Protein AF-A0A0B1Z2U7-F1 (afdb_monomer_lite)

Organism: NCBI:txid104087

Sequence (88 aa):
MLAPKDL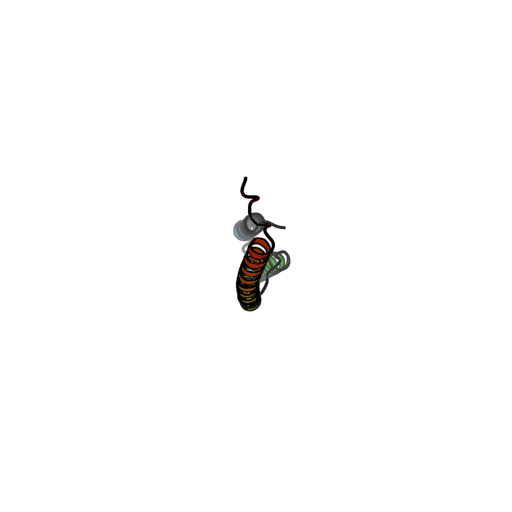LDALSGHASRLLSGDTPLPRNEIESQFKALLQSGFSKLDLVSREEFDSQMVVLARTRARLESLEAKVAELEERLAPAPAQD

Foldseek 3Di:
DDDPVNLVVVLVVVVCCQVPDPDVDPPVVVVVVSVVSVVVSVVPDPDDDPVVVVVVVVVVVVVVVVVVVVVVVVVVVVVVPDPDPPDD

Secondary structure (DSSP, 8-state):
---HHHHHHHHHHHHHHHHS-SS---HHHHHHHHHHHHHHHHHTS----HHHHHHHHHHHHHHHHHHHHHHHHHHHHHHHHSPPP---

pLDDT: mean 83.57, std 12.63, range [44.84, 98.62]

Radius of gyration: 27.98 Å; chains: 1; bounding box: 50×25×83 Å

Structure (mmCIF, N/CA/C/O backbone):
data_AF-A0A0B1Z2U7-F1
#
_entry.id   AF-A0A0B1Z2U7-F1
#
loop_
_atom_site.group_PDB
_atom_site.id
_atom_site.type_symbol
_atom_site.label_atom_id
_atom_site.label_alt_id
_atom_site.label_comp_id
_atom_site.label_asym_id
_atom_site.label_entity_id
_atom_site.label_seq_id
_atom_site.pdbx_PDB_ins_code
_atom_site.Cartn_x
_atom_site.Cartn_y
_atom_site.Cartn_z
_atom_site.occupancy
_atom_site.B_iso_or_equiv
_atom_site.auth_seq_id
_atom_site.auth_comp_id
_atom_site.auth_asym_id
_atom_site.auth_atom_id
_atom_site.pdbx_PDB_model_num
ATOM 1 N N . MET A 1 1 ? 11.36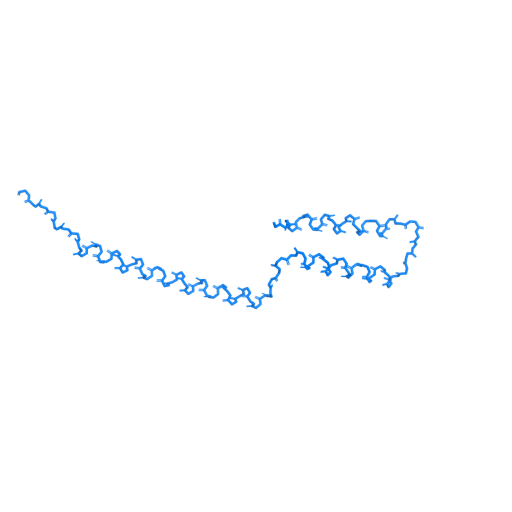5 9.890 -2.868 1.00 55.84 1 MET A N 1
ATOM 2 C CA . MET A 1 1 ? 10.516 9.175 -3.840 1.00 55.84 1 MET A CA 1
ATOM 3 C C . MET A 1 1 ? 10.512 9.977 -5.120 1.00 55.84 1 MET A C 1
ATOM 5 O O . MET A 1 1 ? 10.236 11.168 -5.053 1.00 55.84 1 MET A O 1
ATOM 9 N N . LEU A 1 2 ? 10.894 9.370 -6.243 1.00 57.44 2 LEU A N 1
ATOM 10 C CA . LEU A 1 2 ? 10.773 10.030 -7.541 1.00 57.44 2 LEU A CA 1
ATOM 11 C C . LEU A 1 2 ? 9.280 10.121 -7.870 1.00 57.44 2 LEU A C 1
ATOM 13 O O . LEU A 1 2 ? 8.590 9.100 -7.831 1.00 57.44 2 LEU A O 1
ATOM 17 N N . ALA A 1 3 ? 8.764 11.317 -8.149 1.00 72.19 3 ALA A N 1
ATOM 18 C CA . ALA A 1 3 ? 7.378 11.429 -8.570 1.00 72.19 3 ALA A CA 1
ATOM 19 C C . ALA A 1 3 ? 7.237 10.793 -9.967 1.00 72.19 3 ALA A C 1
ATOM 21 O O . ALA A 1 3 ? 8.116 10.983 -10.812 1.00 72.19 3 ALA A O 1
ATOM 22 N N . PRO A 1 4 ? 6.129 10.088 -10.266 1.00 71.75 4 PRO A N 1
ATOM 23 C CA . PRO A 1 4 ? 5.897 9.507 -11.592 1.00 71.75 4 PRO A CA 1
ATOM 24 C C . PRO A 1 4 ? 6.035 10.526 -12.734 1.00 71.75 4 PRO A C 1
ATOM 26 O O . PRO A 1 4 ? 6.420 10.175 -13.845 1.00 71.75 4 PRO A O 1
ATOM 29 N N . LYS A 1 5 ? 5.758 11.802 -12.442 1.00 75.69 5 LYS A N 1
ATOM 30 C CA . LYS A 1 5 ? 5.855 12.918 -13.383 1.00 75.69 5 LYS A CA 1
ATOM 31 C C . LYS A 1 5 ? 7.298 13.236 -13.794 1.00 75.69 5 LYS A C 1
ATOM 33 O O . LYS A 1 5 ? 7.560 13.353 -14.984 1.00 75.69 5 LYS A O 1
ATOM 38 N N . ASP A 1 6 ? 8.234 13.254 -12.847 1.00 79.31 6 ASP A N 1
ATOM 39 C CA . ASP A 1 6 ? 9.648 13.549 -13.122 1.00 79.31 6 ASP A CA 1
ATOM 40 C C . ASP A 1 6 ? 10.282 12.485 -14.036 1.00 79.31 6 ASP A C 1
ATOM 42 O O . ASP A 1 6 ? 11.142 12.775 -14.868 1.00 79.31 6 ASP A O 1
ATOM 46 N N . LEU A 1 7 ? 9.824 11.233 -13.912 1.00 75.69 7 LEU A N 1
ATOM 47 C CA . LEU A 1 7 ? 10.242 10.125 -14.768 1.00 75.69 7 LEU A CA 1
ATOM 48 C C . LEU A 1 7 ? 9.694 10.261 -16.195 1.00 75.69 7 LEU A C 1
ATOM 50 O O . LEU A 1 7 ? 10.433 10.045 -17.156 1.00 75.69 7 LEU A O 1
ATOM 54 N N . LEU A 1 8 ? 8.421 10.639 -16.341 1.00 81.00 8 LEU A N 1
ATOM 55 C CA . LEU A 1 8 ? 7.802 10.883 -17.647 1.00 81.00 8 LEU A CA 1
ATOM 56 C C . LEU A 1 8 ? 8.476 12.048 -18.379 1.00 81.00 8 LEU A C 1
ATOM 58 O O . LEU A 1 8 ? 8.758 11.939 -19.573 1.00 81.00 8 LEU A O 1
ATOM 62 N N . ASP A 1 9 ? 8.808 13.117 -17.657 1.00 82.44 9 ASP A N 1
ATOM 63 C CA . ASP A 1 9 ? 9.498 14.279 -18.214 1.00 82.44 9 ASP A CA 1
ATOM 64 C C . ASP A 1 9 ? 10.931 13.919 -18.659 1.00 82.44 9 ASP A C 1
ATOM 66 O O . ASP A 1 9 ? 11.359 14.274 -19.762 1.00 82.44 9 ASP A O 1
ATOM 70 N N . ALA A 1 10 ? 11.658 13.118 -17.869 1.00 79.00 10 ALA A N 1
ATOM 71 C CA . ALA A 1 10 ? 12.993 12.629 -18.228 1.00 79.00 10 ALA A CA 1
ATOM 72 C C . ALA A 1 10 ? 12.992 11.658 -19.427 1.00 79.00 10 ALA A C 1
ATOM 74 O O . ALA A 1 10 ? 13.922 11.686 -20.246 1.00 79.00 10 ALA A O 1
ATOM 75 N N . LEU A 1 11 ? 11.963 10.809 -19.546 1.00 80.56 11 LEU A N 1
ATOM 76 C CA . LEU A 1 11 ? 11.754 9.924 -20.697 1.00 80.56 11 LEU A CA 1
ATOM 77 C C . LEU A 1 11 ? 11.407 10.724 -21.955 1.00 80.56 11 LEU A C 1
ATOM 79 O O . LEU A 1 11 ? 12.011 10.490 -23.000 1.00 80.56 11 LEU A O 1
ATOM 83 N N . SER A 1 12 ? 10.502 11.702 -21.848 1.00 83.38 12 SER A N 1
ATOM 84 C CA . SER A 1 12 ? 10.129 12.608 -22.942 1.00 83.38 12 SER A CA 1
ATOM 85 C C . SER A 1 12 ? 11.345 13.376 -23.474 1.00 83.38 12 SER A C 1
ATOM 87 O O . SER A 1 12 ? 11.595 13.405 -24.680 1.00 83.38 12 SER A O 1
ATOM 89 N N . GLY A 1 13 ? 12.187 13.900 -22.576 1.00 82.38 13 GLY A N 1
ATOM 90 C CA . GLY A 1 13 ? 13.422 14.591 -22.949 1.00 82.38 13 GLY A CA 1
ATOM 91 C C . GLY A 1 13 ? 14.470 13.694 -23.624 1.00 82.38 13 GLY A C 1
ATOM 92 O O . GLY A 1 13 ? 15.217 14.155 -24.488 1.00 82.38 13 GLY A O 1
ATOM 93 N N . HIS A 1 14 ? 14.556 12.407 -23.270 1.00 77.62 14 HIS A N 1
ATOM 94 C CA . HIS A 1 14 ? 15.427 11.452 -23.974 1.00 77.62 14 HIS A CA 1
ATOM 95 C C . HIS A 1 14 ? 14.844 11.004 -25.318 1.00 77.62 14 HIS A C 1
ATOM 97 O O . HIS A 1 14 ? 15.579 10.955 -26.302 1.00 77.62 14 HIS A O 1
ATOM 103 N N . ALA A 1 15 ? 13.537 10.740 -25.386 1.00 78.50 15 ALA A N 1
ATOM 104 C CA . ALA A 1 15 ? 12.850 10.367 -26.618 1.00 78.50 15 ALA A CA 1
ATOM 105 C C . ALA A 1 15 ? 12.922 11.490 -27.663 1.00 78.50 15 ALA A C 1
ATOM 107 O O . ALA A 1 15 ? 13.265 11.237 -28.813 1.00 78.50 15 ALA A O 1
ATOM 108 N N . SER A 1 16 ? 12.700 12.742 -27.249 1.00 80.81 16 SER A N 1
ATOM 109 C CA . SER A 1 16 ? 12.828 13.914 -28.121 1.00 80.81 16 SER A CA 1
ATOM 110 C C . SER A 1 16 ? 14.235 14.037 -28.716 1.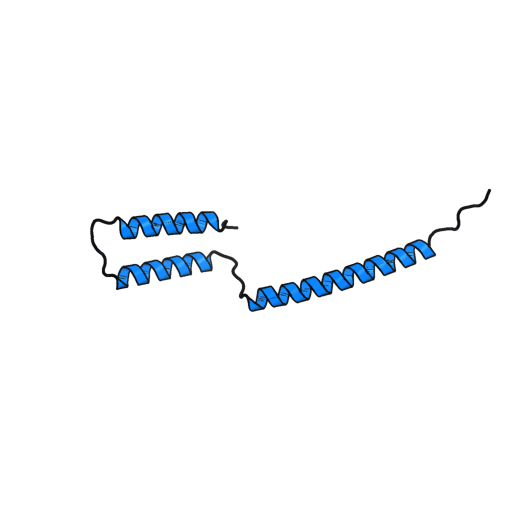00 80.81 16 SER A C 1
ATOM 112 O O . SER A 1 16 ? 14.377 14.252 -29.916 1.00 80.81 16 SER A O 1
ATOM 114 N N . ARG A 1 17 ? 15.289 13.797 -27.924 1.00 76.88 17 ARG A N 1
ATOM 115 C CA . ARG A 1 17 ? 16.681 13.816 -28.409 1.00 76.88 17 ARG A CA 1
ATOM 116 C C . ARG A 1 17 ? 17.001 12.677 -29.378 1.00 76.88 17 ARG A C 1
ATOM 118 O O . ARG A 1 17 ? 17.713 12.909 -30.347 1.00 76.88 17 ARG A O 1
ATOM 125 N N . LEU A 1 18 ? 16.464 11.479 -29.142 1.00 74.25 18 LEU A N 1
ATOM 126 C CA . LEU A 1 18 ? 16.625 10.335 -30.050 1.00 74.25 18 LEU A CA 1
ATOM 127 C C . LEU A 1 18 ? 15.891 10.540 -31.385 1.00 74.25 18 LEU A C 1
ATOM 129 O O . LEU A 1 18 ? 16.369 10.074 -32.413 1.00 74.25 18 LEU A O 1
ATOM 133 N N . LEU A 1 19 ? 14.751 11.237 -31.373 1.00 74.81 19 LEU A N 1
ATOM 134 C CA . LEU A 1 19 ? 13.944 11.516 -32.566 1.00 74.81 19 LEU A CA 1
ATOM 135 C C . LEU A 1 19 ? 14.397 12.769 -33.336 1.00 74.81 19 LEU A C 1
ATOM 137 O O . LEU A 1 19 ? 14.130 12.862 -34.530 1.00 74.81 19 LEU A O 1
ATOM 141 N N . SER A 1 20 ? 15.068 13.716 -32.670 1.00 74.44 20 SER A N 1
ATOM 142 C CA . SER A 1 20 ? 15.516 14.990 -33.262 1.00 74.44 20 SER A CA 1
ATOM 143 C C . SER A 1 20 ? 16.987 14.991 -33.703 1.00 74.44 20 SER A C 1
ATOM 145 O O . SER A 1 20 ? 17.474 16.020 -34.158 1.00 74.44 20 SER A O 1
ATOM 147 N N . GLY A 1 21 ? 17.725 13.890 -33.524 1.00 66.38 21 GLY A N 1
ATOM 148 C CA . GLY A 1 21 ? 19.133 13.807 -33.923 1.00 66.38 21 GLY A CA 1
ATOM 149 C C . GLY A 1 21 ? 19.307 13.736 -35.445 1.00 66.38 21 GLY A C 1
ATOM 150 O O . GLY A 1 21 ? 18.668 12.915 -36.095 1.00 66.38 21 GLY A O 1
ATOM 151 N N . ASP A 1 22 ? 20.225 14.540 -35.994 1.00 60.84 22 ASP A N 1
ATOM 152 C CA . ASP A 1 22 ? 20.566 14.657 -37.430 1.00 60.84 22 ASP A CA 1
ATOM 153 C C . ASP A 1 22 ? 21.069 13.360 -38.112 1.00 60.84 22 ASP A C 1
ATOM 155 O O . ASP A 1 22 ? 21.349 13.352 -39.312 1.00 60.84 22 ASP A O 1
ATOM 159 N N . THR A 1 23 ? 21.162 12.241 -37.386 1.00 61.59 23 THR A N 1
ATOM 160 C CA . THR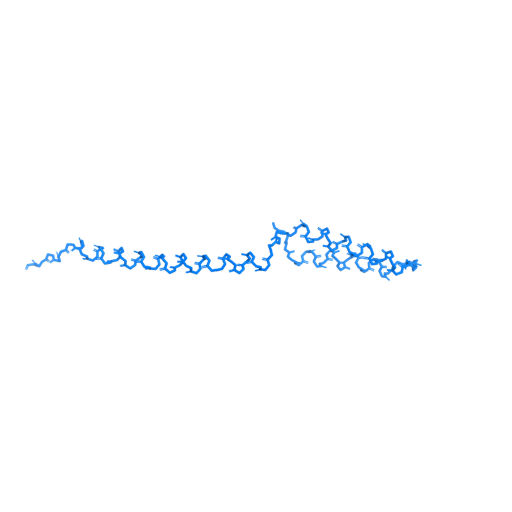 A 1 23 ? 21.611 10.945 -37.912 1.00 61.59 23 THR A CA 1
ATOM 161 C C . THR A 1 23 ? 20.535 9.888 -37.646 1.00 61.59 23 THR A C 1
ATOM 163 O O . THR A 1 23 ? 20.295 9.560 -36.481 1.00 61.59 23 THR A O 1
ATOM 166 N N . PRO A 1 24 ? 19.881 9.319 -38.677 1.00 65.62 24 PRO A N 1
ATOM 167 C CA . PRO A 1 24 ? 18.857 8.301 -38.483 1.00 65.62 24 PRO A CA 1
ATOM 168 C C . PRO A 1 24 ? 19.511 7.015 -37.967 1.00 65.62 24 PRO A C 1
ATOM 170 O O . PRO A 1 24 ? 20.068 6.228 -38.733 1.00 65.62 24 PRO A O 1
ATOM 173 N N . LEU A 1 25 ? 19.466 6.812 -36.649 1.00 67.75 25 LEU A N 1
ATOM 174 C CA . LEU A 1 25 ? 19.877 5.559 -36.025 1.00 67.75 25 LEU A CA 1
ATOM 175 C C . LEU A 1 25 ? 19.020 4.404 -36.582 1.00 67.75 25 LEU A C 1
ATOM 177 O O . LEU A 1 25 ? 17.819 4.584 -36.826 1.00 67.75 25 LEU A O 1
ATOM 181 N N . PRO A 1 26 ? 19.589 3.201 -36.769 1.00 78.75 26 PRO A N 1
ATOM 182 C CA . PRO A 1 26 ? 18.817 2.023 -37.138 1.00 78.75 26 PRO A CA 1
ATOM 183 C C . PRO A 1 26 ? 17.680 1.795 -36.134 1.00 78.75 26 PRO A C 1
ATOM 185 O O . PRO A 1 26 ? 17.882 1.899 -34.924 1.00 78.75 26 PRO A O 1
ATOM 188 N N . ARG A 1 27 ? 16.487 1.414 -36.614 1.00 76.19 27 ARG A N 1
ATOM 189 C CA . ARG A 1 27 ? 15.302 1.180 -35.755 1.00 76.19 27 ARG A CA 1
ATOM 190 C C . ARG A 1 27 ? 15.594 0.269 -34.555 1.00 76.19 27 ARG A C 1
ATOM 192 O O . ARG A 1 27 ? 15.085 0.511 -33.467 1.00 76.19 27 ARG A O 1
ATOM 199 N N . ASN A 1 28 ? 16.447 -0.732 -34.759 1.00 79.38 28 ASN A N 1
ATOM 200 C CA . ASN A 1 28 ? 16.819 -1.712 -33.743 1.00 79.38 28 ASN A CA 1
ATOM 201 C C . ASN A 1 28 ? 17.664 -1.105 -32.601 1.00 79.38 28 ASN A C 1
ATOM 203 O O . ASN A 1 28 ? 17.524 -1.484 -31.440 1.00 79.38 28 ASN A O 1
ATOM 207 N N . GLU A 1 29 ? 18.520 -0.125 -32.905 1.00 81.06 29 GLU A N 1
ATOM 208 C CA . GLU A 1 29 ? 19.319 0.578 -31.891 1.00 81.06 29 GLU A CA 1
ATOM 209 C C . GLU A 1 29 ? 18.458 1.533 -31.061 1.00 81.06 29 GLU A C 1
ATOM 211 O O . GLU A 1 29 ? 18.638 1.631 -29.847 1.00 81.06 29 GLU A O 1
ATOM 216 N N . ILE A 1 30 ? 17.480 2.187 -31.695 1.00 81.12 30 ILE A N 1
ATOM 217 C CA . ILE A 1 30 ? 16.497 3.032 -31.004 1.00 81.12 30 ILE A CA 1
ATOM 218 C C . ILE A 1 30 ? 15.666 2.185 -30.031 1.00 81.12 30 ILE A C 1
ATOM 220 O O . ILE A 1 30 ? 15.502 2.565 -28.872 1.00 81.12 30 ILE A O 1
ATOM 224 N N . GLU A 1 31 ? 15.182 1.020 -30.473 1.00 81.00 31 GLU A N 1
ATOM 225 C CA . GLU A 1 31 ? 14.401 0.101 -29.638 1.00 81.00 31 GLU A CA 1
ATOM 226 C C . GLU A 1 31 ? 15.201 -0.396 -28.424 1.00 81.00 31 GLU A C 1
ATOM 228 O O . GLU A 1 31 ? 14.706 -0.358 -27.295 1.00 81.00 31 GLU A O 1
ATOM 233 N N . SER A 1 32 ? 16.459 -0.794 -28.634 1.00 84.94 32 SER A N 1
ATOM 234 C CA . SER A 1 32 ? 17.355 -1.240 -27.562 1.00 84.94 32 SER A CA 1
ATOM 235 C C . SER A 1 32 ? 17.598 -0.145 -26.516 1.00 84.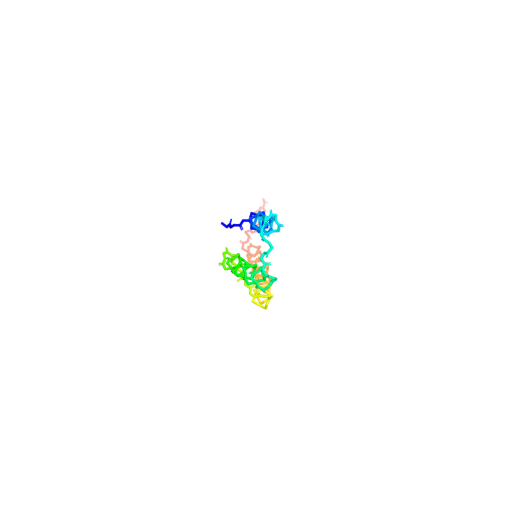94 32 SER A C 1
ATOM 237 O O . SER A 1 32 ? 17.434 -0.378 -25.314 1.00 84.94 32 SER A O 1
ATOM 239 N N . GLN A 1 33 ? 17.909 1.079 -26.959 1.00 81.88 33 GLN A N 1
ATOM 240 C CA . GLN A 1 33 ? 18.121 2.211 -26.054 1.00 81.88 33 GLN A CA 1
ATOM 241 C C . GLN A 1 33 ? 16.843 2.595 -25.301 1.00 81.88 33 GLN A C 1
ATOM 243 O O . GLN A 1 33 ? 16.889 2.857 -24.098 1.00 81.88 33 GLN A O 1
ATOM 248 N N . PHE A 1 34 ? 15.689 2.568 -25.967 1.00 82.44 34 PHE A N 1
ATOM 249 C CA . PHE A 1 34 ? 14.405 2.847 -25.329 1.00 82.44 34 PHE A CA 1
ATOM 250 C C . PHE A 1 34 ? 14.051 1.796 -24.268 1.00 82.44 34 PHE A C 1
ATOM 252 O O . PHE A 1 34 ? 13.651 2.143 -23.156 1.00 82.44 34 PHE A O 1
ATOM 259 N N . LYS A 1 35 ? 14.277 0.511 -24.561 1.00 85.31 35 LYS A N 1
ATOM 260 C CA . LYS A 1 35 ? 14.073 -0.583 -23.606 1.00 85.31 35 LYS A CA 1
ATOM 261 C C . LYS A 1 35 ? 14.975 -0.446 -22.379 1.00 85.31 35 LYS A C 1
ATOM 263 O O . LYS A 1 35 ? 14.489 -0.587 -21.258 1.00 85.31 35 LYS A O 1
ATOM 268 N N . ALA A 1 36 ? 16.253 -0.122 -22.572 1.00 85.44 36 ALA A N 1
ATOM 269 C CA . ALA A 1 36 ? 17.193 0.105 -21.476 1.00 85.44 36 ALA A CA 1
ATOM 270 C C . ALA A 1 36 ? 16.783 1.305 -20.601 1.00 85.44 36 ALA A C 1
ATOM 272 O O . ALA A 1 36 ? 16.858 1.231 -19.373 1.00 85.44 36 ALA A O 1
ATOM 273 N N . LEU A 1 37 ? 16.288 2.389 -21.212 1.00 82.44 37 LEU A N 1
ATOM 274 C CA . LEU A 1 37 ? 15.758 3.551 -20.491 1.00 82.44 37 LEU A CA 1
ATOM 275 C C . LEU A 1 37 ? 14.511 3.205 -19.671 1.00 82.44 37 LEU A C 1
ATOM 277 O O . LEU A 1 37 ? 14.432 3.599 -18.509 1.00 82.44 37 LEU A O 1
ATOM 281 N N . LEU A 1 38 ? 13.566 2.444 -20.232 1.00 83.31 38 LEU A N 1
ATOM 282 C CA . LEU A 1 38 ? 12.381 1.985 -19.503 1.00 83.31 38 LEU A CA 1
ATOM 283 C C . LEU A 1 38 ? 12.754 1.064 -18.339 1.00 83.31 38 LEU A C 1
ATOM 285 O O . LEU A 1 38 ? 12.263 1.256 -17.233 1.00 83.31 38 LEU A O 1
ATOM 289 N N . GLN A 1 39 ? 13.663 0.110 -18.551 1.00 83.75 39 GLN A N 1
ATOM 290 C CA . GLN A 1 39 ? 14.147 -0.780 -17.491 1.00 83.75 39 GLN A CA 1
ATOM 291 C C . GLN A 1 39 ? 14.861 -0.008 -16.374 1.00 83.75 39 GLN A C 1
ATOM 293 O O . GLN A 1 39 ? 14.601 -0.248 -15.196 1.00 83.75 39 GLN A O 1
ATOM 298 N N . SER A 1 40 ? 15.710 0.958 -16.730 1.00 81.94 40 SER A N 1
ATOM 299 C CA . SER A 1 40 ? 16.356 1.889 -15.796 1.00 81.94 40 SER A CA 1
ATOM 300 C C . SER A 1 40 ? 15.336 2.728 -15.021 1.00 81.94 40 SER A C 1
ATOM 302 O O . SER A 1 40 ? 15.458 2.884 -13.808 1.00 81.94 40 SER A O 1
ATOM 304 N N . GLY A 1 41 ? 14.304 3.233 -15.702 1.00 79.88 41 GLY A N 1
ATOM 305 C CA . GLY A 1 41 ? 13.217 3.995 -15.093 1.00 79.88 41 GLY A CA 1
ATOM 306 C C . GLY A 1 41 ? 12.404 3.159 -14.110 1.00 79.88 41 GLY A C 1
ATOM 307 O O . GLY A 1 41 ? 12.234 3.563 -12.965 1.00 79.88 41 GLY A O 1
ATOM 308 N N . PHE A 1 42 ? 11.966 1.968 -14.519 1.00 82.12 42 PHE A N 1
ATOM 309 C CA . PHE A 1 42 ? 11.211 1.052 -13.665 1.00 82.12 42 PHE A CA 1
ATOM 310 C C . PHE A 1 42 ? 12.023 0.549 -12.471 1.00 82.12 42 PHE A C 1
ATOM 312 O O . PHE A 1 42 ? 11.464 0.419 -11.392 1.00 82.12 42 PHE A O 1
ATOM 319 N N . SER A 1 43 ? 13.337 0.353 -12.618 1.00 79.81 43 SER A N 1
ATOM 320 C CA . SER A 1 43 ? 14.218 -0.034 -11.502 1.00 79.81 43 SER A CA 1
ATOM 321 C C . SER A 1 43 ? 14.386 1.068 -10.450 1.00 79.81 43 SER A C 1
ATOM 323 O O . SER A 1 43 ? 14.786 0.788 -9.326 1.00 79.81 43 SER A O 1
ATOM 325 N N . LYS A 1 44 ? 14.122 2.330 -10.814 1.00 80.38 44 LYS A N 1
ATOM 326 C CA . LYS A 1 44 ? 14.148 3.478 -9.891 1.00 80.38 44 LYS A CA 1
ATOM 327 C C . LYS A 1 44 ? 12.798 3.733 -9.219 1.00 80.38 44 LYS A C 1
ATOM 329 O O . LYS A 1 44 ? 12.706 4.636 -8.388 1.00 80.38 44 LYS A O 1
ATOM 334 N N . LEU A 1 45 ? 11.759 2.997 -9.608 1.00 81.69 45 LEU A N 1
ATOM 335 C CA . LEU A 1 45 ? 10.443 3.043 -8.990 1.00 81.69 45 LEU A CA 1
ATOM 336 C C . LEU A 1 45 ? 10.318 1.856 -8.027 1.00 81.69 45 LEU A C 1
ATOM 338 O O . LEU A 1 45 ? 10.690 0.738 -8.374 1.00 81.69 45 LEU A O 1
ATOM 342 N N . ASP A 1 46 ? 9.755 2.089 -6.842 1.00 78.75 46 ASP A N 1
ATOM 343 C CA . ASP A 1 46 ? 9.422 1.030 -5.879 1.00 78.75 46 ASP A CA 1
ATOM 344 C C . ASP A 1 46 ? 8.174 0.266 -6.362 1.00 78.75 46 ASP A C 1
ATOM 346 O O . ASP A 1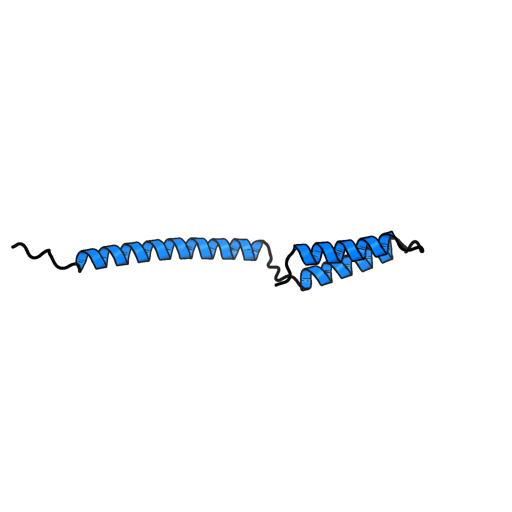 46 ? 7.081 0.377 -5.803 1.00 78.75 46 ASP A O 1
ATOM 350 N N . LEU A 1 47 ? 8.310 -0.438 -7.487 1.00 83.31 47 LEU A N 1
ATOM 351 C CA . LEU A 1 47 ? 7.230 -1.194 -8.107 1.00 83.31 47 LEU A CA 1
ATOM 352 C C . LEU A 1 47 ? 7.066 -2.529 -7.389 1.00 83.31 47 LEU A C 1
ATOM 354 O O . LEU A 1 47 ? 8.024 -3.274 -7.202 1.00 83.31 47 LEU A O 1
ATOM 358 N N . VAL A 1 48 ? 5.824 -2.847 -7.054 1.00 86.50 48 VAL A N 1
ATOM 359 C CA . VAL A 1 48 ? 5.411 -4.188 -6.642 1.00 86.50 48 VAL A CA 1
ATOM 360 C C . VAL A 1 48 ? 4.570 -4.799 -7.751 1.00 86.50 48 VAL A C 1
ATOM 362 O O . VAL A 1 48 ? 3.954 -4.083 -8.550 1.00 86.50 48 VAL A O 1
ATOM 365 N N . SER A 1 49 ? 4.540 -6.124 -7.823 1.00 90.44 49 SER A N 1
ATOM 366 C CA . SER A 1 49 ? 3.646 -6.800 -8.754 1.00 90.44 49 SER A CA 1
ATOM 367 C C . SER A 1 49 ? 2.188 -6.491 -8.408 1.00 90.44 49 SER A C 1
ATOM 369 O O . SER A 1 49 ? 1.825 -6.191 -7.265 1.00 90.44 49 SER A O 1
ATOM 371 N N . ARG A 1 50 ? 1.318 -6.584 -9.417 1.00 93.06 50 ARG A N 1
ATOM 372 C CA . ARG A 1 50 ? -0.118 -6.386 -9.210 1.00 93.06 50 ARG A CA 1
ATOM 373 C C . ARG A 1 50 ? -0.692 -7.382 -8.195 1.00 93.06 50 ARG A C 1
ATOM 375 O O . ARG A 1 50 ? -1.525 -7.004 -7.381 1.00 93.06 50 ARG A O 1
ATOM 382 N N . GLU A 1 51 ? -0.212 -8.620 -8.223 1.00 95.44 51 GLU A N 1
ATOM 383 C CA . GLU A 1 51 ? -0.627 -9.685 -7.308 1.00 95.44 51 GLU A CA 1
ATOM 384 C C . GLU A 1 51 ? -0.226 -9.396 -5.854 1.00 95.44 51 GLU A C 1
ATOM 386 O O . GLU A 1 51 ? -1.038 -9.567 -4.942 1.00 95.44 51 GLU A O 1
ATOM 391 N N . GLU A 1 52 ? 0.994 -8.899 -5.622 1.00 94.31 52 GLU A N 1
ATOM 392 C CA . GLU A 1 52 ? 1.439 -8.480 -4.287 1.00 94.31 52 GLU A CA 1
ATOM 393 C C . GLU A 1 52 ? 0.605 -7.306 -3.775 1.00 94.31 52 GLU A C 1
ATOM 395 O O . GLU A 1 52 ? 0.178 -7.315 -2.620 1.00 94.31 52 GLU A O 1
ATOM 400 N N . PHE A 1 53 ? 0.321 -6.320 -4.631 1.00 95.75 53 PHE A N 1
ATOM 401 C CA . PHE A 1 53 ? -0.552 -5.203 -4.277 1.00 95.75 53 PHE A CA 1
ATOM 402 C C . PHE A 1 53 ? -1.948 -5.684 -3.858 1.00 95.75 53 PHE A C 1
ATOM 404 O O . PHE A 1 53 ? -2.430 -5.326 -2.781 1.00 95.75 53 PHE A O 1
ATOM 411 N N . ASP A 1 54 ? -2.581 -6.530 -4.675 1.00 97.12 54 ASP A N 1
ATOM 412 C CA . ASP A 1 54 ? -3.919 -7.053 -4.392 1.00 97.12 54 ASP A CA 1
ATOM 413 C C . ASP A 1 54 ? -3.915 -7.907 -3.104 1.00 97.12 54 ASP A C 1
ATOM 415 O O . ASP A 1 54 ? -4.823 -7.800 -2.275 1.00 97.12 54 ASP A O 1
ATOM 419 N N . SER A 1 55 ? -2.847 -8.674 -2.860 1.00 97.75 55 SER A N 1
ATOM 420 C CA . SER A 1 55 ? -2.659 -9.435 -1.617 1.00 97.75 55 SER A CA 1
ATOM 421 C C . SER A 1 55 ? -2.574 -8.526 -0.385 1.00 97.75 55 SER A C 1
ATOM 423 O O . SER A 1 55 ? -3.239 -8.781 0.624 1.00 97.75 55 SER A O 1
ATOM 425 N N . GLN A 1 56 ? -1.811 -7.430 -0.457 1.00 96.81 56 GLN A N 1
ATOM 426 C CA . GLN A 1 56 ? -1.704 -6.463 0.642 1.00 96.81 56 GLN A CA 1
ATOM 427 C C . GLN A 1 56 ? -3.027 -5.736 0.903 1.00 96.81 56 GLN A C 1
ATOM 429 O O . GLN A 1 56 ? -3.383 -5.493 2.058 1.00 96.81 56 GLN A O 1
ATOM 434 N N . MET A 1 57 ? -3.803 -5.450 -0.144 1.00 97.50 57 MET A N 1
ATOM 435 C CA . MET A 1 57 ? -5.140 -4.868 -0.008 1.00 97.50 57 MET A CA 1
ATOM 436 C C . MET A 1 57 ? -6.088 -5.775 0.788 1.00 97.50 57 MET A C 1
ATOM 438 O O . MET A 1 57 ? -6.828 -5.287 1.647 1.00 97.50 57 MET A O 1
ATOM 442 N N . VAL A 1 58 ? -6.033 -7.093 0.572 1.00 98.12 58 VAL A N 1
ATOM 443 C CA . VAL A 1 58 ? -6.822 -8.066 1.348 1.00 98.12 58 VAL A CA 1
ATOM 444 C C . VAL A 1 58 ? -6.393 -8.087 2.816 1.00 98.12 58 VAL A C 1
ATOM 446 O O . VAL A 1 58 ? -7.245 -8.086 3.712 1.00 98.12 58 VAL A O 1
ATOM 449 N N . VAL A 1 59 ? -5.084 -8.078 3.085 1.00 98.38 59 VAL A N 1
ATOM 450 C CA . VAL A 1 59 ? -4.554 -8.013 4.457 1.00 98.38 59 VAL A CA 1
ATOM 451 C C . VAL A 1 59 ? -5.023 -6.734 5.150 1.00 98.38 59 VAL A C 1
ATOM 453 O O . VAL A 1 59 ? -5.530 -6.800 6.270 1.00 98.38 59 VAL A O 1
ATOM 456 N N . LEU A 1 60 ? -4.931 -5.586 4.477 1.00 98.50 60 LEU A N 1
ATOM 457 C CA . LEU A 1 60 ? -5.380 -4.300 5.005 1.00 98.50 60 LEU A CA 1
ATOM 458 C C . LEU A 1 60 ? -6.879 -4.307 5.333 1.00 98.50 60 LEU A C 1
ATOM 460 O O . LEU A 1 60 ? -7.268 -3.869 6.416 1.00 98.50 60 LEU A O 1
ATOM 464 N N . ALA A 1 61 ? -7.715 -4.838 4.437 1.00 98.38 61 ALA A N 1
ATOM 465 C CA . ALA A 1 61 ? -9.154 -4.951 4.661 1.00 98.38 61 ALA A CA 1
ATOM 466 C C . ALA A 1 61 ? -9.470 -5.806 5.899 1.00 98.38 61 ALA A C 1
ATOM 468 O O . ALA A 1 61 ? -10.260 -5.406 6.756 1.00 98.38 61 ALA A O 1
ATOM 469 N N . ARG A 1 62 ? -8.795 -6.952 6.047 1.00 98.44 62 ARG A N 1
ATOM 470 C CA . ARG A 1 62 ? -8.946 -7.820 7.223 1.00 98.44 62 ARG A CA 1
ATOM 471 C C . ARG A 1 62 ? -8.500 -7.124 8.508 1.00 98.44 62 ARG A C 1
ATOM 473 O O . ARG A 1 62 ? -9.143 -7.297 9.541 1.00 98.44 62 ARG A O 1
ATOM 480 N N . THR A 1 63 ? -7.405 -6.371 8.465 1.00 98.31 63 THR A N 1
ATOM 481 C CA . THR A 1 63 ? -6.897 -5.648 9.636 1.00 98.31 63 THR A CA 1
ATOM 482 C C . THR A 1 63 ? -7.857 -4.543 10.063 1.00 98.31 63 THR A C 1
ATOM 484 O O . THR A 1 63 ? -8.116 -4.431 11.256 1.00 98.31 63 THR A O 1
ATOM 487 N N . ARG A 1 64 ? -8.462 -3.804 9.121 1.00 98.62 64 ARG A N 1
ATOM 488 C CA . ARG A 1 64 ? -9.511 -2.814 9.428 1.00 98.62 64 ARG A CA 1
ATOM 489 C C . ARG A 1 64 ? -10.721 -3.448 10.106 1.00 98.62 64 ARG A C 1
ATOM 491 O O . ARG A 1 64 ? -11.093 -3.013 11.184 1.00 98.62 64 ARG A O 1
ATOM 498 N N . ALA A 1 65 ? -11.241 -4.543 9.556 1.00 98.44 65 ALA A N 1
ATOM 499 C CA . ALA A 1 65 ? -12.373 -5.246 10.163 1.00 98.44 65 ALA A CA 1
ATOM 500 C C . ALA A 1 65 ? -12.064 -5.745 11.590 1.00 98.44 65 ALA A C 1
ATOM 502 O O . ALA A 1 65 ? -12.911 -5.711 12.482 1.00 98.44 65 ALA A O 1
ATOM 503 N N . ARG A 1 66 ? -10.831 -6.212 11.832 1.00 98.25 66 ARG A N 1
ATOM 504 C CA . ARG A 1 66 ? -10.386 -6.602 13.180 1.00 98.25 66 ARG A CA 1
ATOM 505 C C . ARG A 1 66 ? -10.251 -5.401 14.113 1.00 98.25 66 ARG A C 1
ATOM 507 O O . ARG A 1 66 ? -10.603 -5.535 15.279 1.00 98.25 66 ARG A O 1
ATOM 514 N N . LEU A 1 67 ? -9.745 -4.274 13.613 1.00 98.62 67 LEU A N 1
ATOM 515 C CA . LEU A 1 67 ? -9.610 -3.037 14.376 1.00 98.62 67 LEU A CA 1
ATOM 516 C C . LEU A 1 67 ? -10.983 -2.530 14.822 1.00 98.62 67 LEU A C 1
ATOM 518 O O . LEU A 1 67 ? -11.191 -2.375 16.017 1.00 98.62 67 LEU A O 1
ATOM 522 N N . GLU A 1 68 ? -11.938 -2.422 13.898 1.00 98.56 68 GLU A N 1
ATOM 523 C CA . GLU A 1 68 ? -13.320 -2.012 14.189 1.00 98.56 68 GLU A CA 1
ATOM 524 C C . GLU A 1 68 ? -13.971 -2.923 15.245 1.00 98.56 68 GLU A C 1
ATOM 526 O O . GLU A 1 68 ? -14.613 -2.458 16.186 1.00 98.56 68 GLU A O 1
ATOM 531 N N . SER A 1 69 ? -13.759 -4.242 15.153 1.00 98.38 69 SER A N 1
ATOM 532 C CA . SER A 1 69 ? -14.263 -5.181 16.163 1.00 98.38 69 SER A CA 1
ATOM 533 C C . SER A 1 69 ? -13.625 -4.983 17.541 1.00 98.38 69 SER A C 1
ATOM 535 O O . SER A 1 69 ? -14.294 -5.210 18.550 1.00 98.38 69 SER A O 1
ATOM 537 N N . LEU A 1 70 ? -12.339 -4.636 17.602 1.00 98.31 70 LEU A N 1
ATOM 538 C CA . LEU A 1 70 ? -11.656 -4.374 18.867 1.00 98.31 70 LEU A CA 1
ATOM 539 C C . LEU A 1 70 ? -12.105 -3.041 19.465 1.00 98.31 70 LEU A C 1
ATOM 541 O O . LEU A 1 70 ? -12.381 -3.004 20.658 1.00 98.31 70 LEU A O 1
ATOM 545 N N . GLU A 1 71 ? -12.245 -1.997 18.650 1.00 98.25 71 GLU A N 1
ATOM 546 C CA . GLU A 1 71 ? -12.776 -0.695 19.068 1.00 98.25 71 GLU A CA 1
ATOM 547 C C . GLU A 1 71 ? -14.178 -0.842 19.673 1.00 98.25 71 GLU A C 1
ATOM 549 O O . GLU A 1 71 ? -14.427 -0.343 20.768 1.00 98.25 71 GLU A O 1
ATOM 554 N N . ALA A 1 72 ? -15.059 -1.624 19.040 1.00 98.00 72 ALA A N 1
ATOM 555 C CA . ALA A 1 72 ? -16.393 -1.904 19.575 1.00 98.00 72 ALA A CA 1
ATOM 556 C C . ALA A 1 72 ? -16.352 -2.618 20.940 1.00 98.00 72 ALA A C 1
ATOM 558 O O . ALA A 1 72 ? -17.100 -2.270 21.850 1.00 98.00 72 ALA A O 1
ATOM 559 N N . LYS A 1 73 ? -15.456 -3.600 21.107 1.00 97.81 73 LYS A N 1
ATOM 560 C CA . LYS A 1 73 ? -15.285 -4.311 22.386 1.00 97.81 73 LYS A CA 1
ATOM 561 C C . LYS A 1 73 ? -14.735 -3.404 23.478 1.00 97.81 73 LYS A C 1
ATOM 563 O O . LYS A 1 73 ? -15.129 -3.542 24.630 1.00 97.81 73 LYS A O 1
ATOM 568 N N . VAL A 1 74 ? -13.805 -2.516 23.136 1.00 98.06 74 VAL A N 1
ATOM 569 C CA . VAL A 1 74 ? -13.265 -1.540 24.088 1.00 98.06 74 VAL A CA 1
ATOM 570 C C . VAL A 1 74 ? -14.375 -0.598 24.541 1.00 98.06 74 VAL A C 1
ATOM 572 O O . VAL A 1 74 ? -14.554 -0.457 25.744 1.00 98.06 74 VAL A O 1
ATOM 575 N N . ALA A 1 75 ? -15.180 -0.066 23.619 1.00 96.88 75 ALA A N 1
ATOM 576 C CA . ALA A 1 75 ? -16.311 0.797 23.960 1.00 96.88 75 ALA A CA 1
ATOM 577 C C . ALA A 1 75 ? -17.327 0.100 24.888 1.00 96.88 75 ALA A C 1
ATOM 579 O O . ALA A 1 75 ? -17.752 0.679 25.884 1.00 96.88 75 ALA A O 1
ATOM 580 N N . GLU A 1 76 ? -17.664 -1.167 24.619 1.00 96.31 76 GLU A N 1
ATOM 581 C CA . GLU A 1 76 ? -18.543 -1.960 25.495 1.00 96.31 76 GLU A CA 1
ATOM 582 C C . GLU A 1 76 ? -17.954 -2.111 26.908 1.00 96.31 76 GLU A C 1
ATOM 584 O O . GLU A 1 76 ? -18.658 -2.005 27.914 1.00 96.31 76 GLU A O 1
ATOM 589 N N . LEU A 1 77 ? -16.647 -2.368 27.009 1.00 95.94 77 LEU A N 1
ATOM 590 C CA . LEU A 1 77 ? -15.972 -2.486 28.300 1.00 95.94 77 LEU A CA 1
ATOM 591 C C . LEU A 1 77 ? -15.931 -1.149 29.043 1.00 95.94 77 LEU A C 1
ATOM 593 O O . LEU A 1 77 ? -16.152 -1.132 30.253 1.00 95.94 77 LEU A O 1
ATOM 597 N N . GLU A 1 78 ? -15.673 -0.050 28.336 1.00 95.50 78 GLU A N 1
ATOM 598 C CA . GLU A 1 78 ? -15.684 1.303 28.894 1.00 95.50 78 GLU A CA 1
ATOM 599 C C . GLU A 1 78 ? -17.068 1.668 29.445 1.00 95.50 78 GLU A C 1
ATOM 601 O O . GLU A 1 78 ? -17.158 2.164 30.567 1.00 95.50 78 GLU A O 1
ATOM 606 N N . GLU A 1 79 ? -18.147 1.341 28.729 1.00 94.31 79 GLU A N 1
ATOM 607 C CA . GLU A 1 79 ? -19.522 1.562 29.195 1.00 94.31 79 GLU A CA 1
ATOM 608 C C . GLU A 1 79 ? -19.833 0.750 30.460 1.00 94.31 79 GLU A C 1
ATOM 610 O O . GLU A 1 79 ? -20.403 1.267 31.420 1.00 94.31 79 GLU A O 1
ATOM 615 N N . ARG A 1 80 ? -19.393 -0.511 30.513 1.00 92.75 80 ARG A N 1
ATOM 616 C CA . ARG A 1 80 ? -19.580 -1.379 31.689 1.00 92.75 80 ARG A CA 1
ATOM 617 C C . ARG A 1 80 ? -18.787 -0.929 32.915 1.00 92.75 80 ARG A C 1
ATOM 619 O O . ARG A 1 80 ? -19.161 -1.275 34.035 1.00 92.75 80 ARG A O 1
ATOM 626 N N . LEU A 1 81 ? -17.670 -0.238 32.705 1.00 91.12 81 LEU A N 1
ATOM 627 C CA . LEU A 1 81 ? -16.798 0.280 33.760 1.00 91.12 81 LEU A CA 1
ATOM 628 C C . LEU A 1 81 ? -17.166 1.709 34.179 1.00 91.12 81 LEU A C 1
ATOM 630 O O . LEU A 1 81 ? -16.640 2.187 35.186 1.00 91.12 81 LEU A O 1
ATOM 634 N N . ALA A 1 82 ? -18.056 2.384 33.445 1.00 83.94 82 ALA A N 1
ATOM 635 C CA . ALA A 1 82 ? -18.507 3.720 33.793 1.00 83.94 82 ALA A CA 1
ATOM 636 C C . ALA A 1 82 ? -19.224 3.690 35.161 1.00 83.94 82 ALA A C 1
ATOM 638 O O . ALA A 1 82 ? -20.186 2.935 35.339 1.00 83.94 82 ALA A O 1
ATOM 639 N N . PRO A 1 83 ? -18.770 4.476 36.157 1.00 72.75 83 PRO A N 1
ATOM 640 C CA . PRO A 1 83 ? -19.438 4.534 37.449 1.00 72.75 83 PRO A CA 1
ATOM 641 C C . PRO A 1 83 ? -20.859 5.076 37.263 1.00 72.75 83 PRO A C 1
ATOM 643 O O . PRO A 1 83 ? -21.065 6.054 36.542 1.00 72.75 83 PRO A O 1
ATOM 646 N N . ALA A 1 84 ? -21.838 4.438 37.914 1.00 67.12 84 ALA A N 1
ATOM 647 C CA . ALA A 1 84 ? -23.220 4.908 37.901 1.00 67.12 84 ALA A CA 1
ATOM 648 C C . ALA A 1 84 ? -23.264 6.385 38.335 1.00 67.12 84 ALA A C 1
ATOM 650 O O . ALA A 1 84 ? -22.581 6.735 39.306 1.00 67.12 84 ALA A O 1
ATOM 651 N N . PRO A 1 85 ? -24.024 7.257 37.640 1.00 61.47 85 PRO A N 1
ATOM 652 C CA . PRO A 1 85 ? -24.118 8.653 38.031 1.00 61.47 85 PRO A CA 1
ATOM 653 C C . PRO A 1 85 ? -24.612 8.702 39.476 1.00 61.47 85 PRO A C 1
ATOM 655 O O . PRO A 1 85 ? -25.640 8.102 39.797 1.00 61.47 85 PRO A O 1
ATOM 658 N N . ALA A 1 86 ? -23.835 9.358 40.342 1.00 60.06 86 ALA A N 1
ATOM 659 C CA . ALA A 1 86 ? -24.236 9.637 41.710 1.00 60.06 86 ALA A CA 1
ATOM 660 C C . ALA A 1 86 ? -25.581 10.369 41.643 1.00 60.06 86 ALA A C 1
ATOM 662 O O . ALA A 1 86 ? -25.657 11.481 41.127 1.00 60.06 86 ALA A O 1
ATOM 663 N N . GLN A 1 87 ? -26.647 9.682 42.047 1.00 53.75 87 GLN A N 1
ATOM 664 C CA . GLN A 1 87 ? -27.963 10.283 42.197 1.00 53.75 87 GLN A CA 1
ATOM 665 C C . GLN A 1 87 ? -27.925 11.094 43.498 1.00 53.75 87 GLN A C 1
ATOM 667 O O . GLN A 1 87 ? -27.565 10.534 44.536 1.00 53.75 87 GLN A O 1
ATOM 672 N N . ASP A 1 88 ? -28.209 12.394 43.381 1.00 44.84 88 ASP A N 1
ATOM 673 C CA . ASP A 1 88 ? -28.336 13.370 44.476 1.00 44.84 88 ASP A CA 1
ATOM 674 C C . ASP A 1 88 ? -29.332 12.935 45.567 1.00 44.84 88 ASP A C 1
ATOM 676 O O . ASP A 1 88 ? -30.399 12.370 45.218 1.00 44.84 88 ASP A O 1
#

InterPro domains:
  IPR007475 Ubiquinone biosynthesis accessory factor UbiK [MF_02216] (1-80)
  IPR007475 Ubiquinone biosynthesis accessory factor UbiK [PF04380] (5-79)
  IPR007475 Ubiquinone biosynthesis accessory factor UbiK [PTHR38040] (1-84)